Protein AF-A0A4Q3LFZ1-F1 (afdb_monomer_lite)

Foldseek 3Di:
DVVVVVVVVVPPDDDDDDDDPPCVPDNPDDDPDDDDDDDPPDDDDPPDDDCPPPHD

Radius of gyration: 13.82 Å; chains: 1; bounding box: 29×26×34 Å

Sequence (56 aa):
MLQMALDEWGGQEDLWIFGYGSLIWRPDFDFAERRPARVHGWHRALKMWSRINRGT

Structure (mmCIF, N/CA/C/O backbone):
data_AF-A0A4Q3LFZ1-F1
#
_entry.id   AF-A0A4Q3LFZ1-F1
#
loop_
_atom_site.group_PDB
_atom_site.id
_atom_site.type_symbol
_atom_site.label_atom_id
_atom_site.label_alt_id
_atom_site.label_comp_id
_atom_site.label_asym_id
_atom_site.label_entity_id
_atom_site.label_seq_id
_atom_site.pdbx_PDB_ins_code
_atom_site.Cartn_x
_atom_site.Cartn_y
_atom_site.Cartn_z
_atom_site.occupancy
_atom_site.B_iso_or_equiv
_atom_site.auth_seq_id
_atom_site.auth_comp_id
_atom_site.auth_asym_id
_atom_site.auth_atom_id
_atom_site.pdbx_PDB_model_num
ATOM 1 N N . MET A 1 1 ? 10.470 -3.435 7.796 1.00 80.88 1 MET A N 1
ATOM 2 C CA . MET A 1 1 ? 9.725 -2.168 7.626 1.00 80.88 1 MET A CA 1
ATOM 3 C C . MET A 1 1 ? 8.288 -2.320 8.096 1.00 80.88 1 MET A C 1
ATOM 5 O O . MET A 1 1 ? 7.942 -1.634 9.038 1.00 80.88 1 MET A O 1
ATOM 9 N N . LEU A 1 2 ? 7.489 -3.238 7.526 1.00 87.31 2 LEU A N 1
ATOM 10 C CA . LEU A 1 2 ? 6.112 -3.462 7.993 1.00 87.31 2 LEU A CA 1
ATOM 11 C C . LEU A 1 2 ? 6.049 -3.880 9.470 1.00 87.31 2 LEU A C 1
ATOM 13 O O . LEU A 1 2 ? 5.337 -3.242 10.226 1.00 87.31 2 LEU A O 1
ATOM 17 N N . GLN A 1 3 ? 6.847 -4.870 9.888 1.00 90.81 3 GLN A N 1
ATOM 18 C CA . GLN A 1 3 ? 6.850 -5.331 11.285 1.00 90.81 3 GLN A CA 1
ATOM 19 C C . GLN A 1 3 ? 7.115 -4.196 12.284 1.00 90.81 3 GLN A C 1
ATOM 21 O O . GLN A 1 3 ? 6.370 -4.033 13.233 1.00 90.81 3 GLN A O 1
ATOM 26 N N . MET A 1 4 ? 8.108 -3.350 12.003 1.00 93.00 4 MET A N 1
ATOM 27 C CA . MET A 1 4 ? 8.439 -2.197 12.845 1.00 93.00 4 MET A CA 1
ATOM 28 C C . MET A 1 4 ? 7.268 -1.210 12.958 1.00 93.00 4 MET A C 1
ATOM 30 O O . MET A 1 4 ? 6.974 -0.744 14.048 1.00 93.00 4 MET A O 1
ATOM 34 N N . ALA A 1 5 ? 6.559 -0.943 11.855 1.00 90.62 5 ALA A N 1
ATOM 35 C CA . ALA A 1 5 ? 5.376 -0.083 11.883 1.00 90.62 5 ALA A CA 1
ATOM 36 C C . ALA A 1 5 ? 4.216 -0.705 12.685 1.00 90.62 5 ALA A C 1
ATOM 38 O O . ALA A 1 5 ? 3.468 0.022 13.329 1.00 90.62 5 ALA A O 1
ATOM 39 N N . LEU A 1 6 ? 4.067 -2.036 12.659 1.00 92.06 6 LEU A N 1
ATOM 40 C CA . LEU A 1 6 ? 3.068 -2.744 13.468 1.00 92.06 6 LEU A CA 1
ATOM 41 C C . LEU A 1 6 ? 3.414 -2.698 14.960 1.00 92.06 6 LEU A C 1
ATOM 43 O O . LEU A 1 6 ? 2.527 -2.463 15.779 1.00 92.06 6 LEU A O 1
ATOM 47 N N . ASP A 1 7 ? 4.692 -2.882 15.297 1.00 94.06 7 ASP A N 1
ATOM 48 C CA . ASP A 1 7 ? 5.176 -2.822 16.676 1.00 94.06 7 ASP A CA 1
ATOM 49 C C . ASP A 1 7 ? 5.000 -1.406 17.258 1.00 94.06 7 ASP A C 1
ATOM 51 O O . ASP A 1 7 ? 4.541 -1.258 18.388 1.00 94.06 7 ASP A O 1
ATOM 55 N N . GLU A 1 8 ? 5.301 -0.364 16.472 1.00 93.62 8 GLU A N 1
ATOM 56 C CA . GLU A 1 8 ? 5.101 1.043 16.857 1.00 93.62 8 GLU A CA 1
ATOM 57 C C . GLU A 1 8 ? 3.620 1.419 17.012 1.00 93.62 8 GLU A C 1
ATOM 59 O O . GLU A 1 8 ? 3.272 2.198 17.897 1.00 93.62 8 GLU A O 1
ATOM 64 N N . TRP A 1 9 ? 2.742 0.872 16.169 1.00 93.88 9 TRP A N 1
ATOM 65 C CA . TRP A 1 9 ? 1.302 1.141 16.210 1.00 93.88 9 TRP A CA 1
ATOM 66 C C . TRP A 1 9 ? 0.609 0.545 17.448 1.00 93.88 9 TRP A C 1
ATOM 68 O O . TRP A 1 9 ? -0.350 1.122 17.958 1.00 93.88 9 TRP A O 1
ATOM 78 N N . GLY A 1 10 ? 1.067 -0.606 17.954 1.00 92.94 10 GLY A N 1
ATOM 79 C CA . GLY A 1 10 ? 0.596 -1.172 19.228 1.00 92.94 10 GLY A CA 1
ATOM 80 C C . GLY A 1 10 ? -0.866 -1.660 19.261 1.00 92.94 10 GLY A C 1
ATOM 81 O O . GLY A 1 10 ? -1.346 -2.088 20.314 1.00 92.94 10 GLY A O 1
ATOM 82 N N . GLY A 1 11 ? -1.586 -1.623 18.136 1.00 91.88 11 GLY A N 1
ATOM 83 C CA . GLY A 1 11 ? -2.884 -2.288 17.964 1.00 91.88 11 GLY A CA 1
ATOM 84 C C . GLY A 1 11 ? -4.082 -1.647 18.667 1.00 91.88 11 GLY A C 1
ATOM 85 O O . GLY A 1 11 ? -5.084 -2.329 18.866 1.00 91.88 11 GLY A O 1
ATOM 86 N N . GLN A 1 12 ? -3.989 -0.381 19.085 1.00 91.88 12 GLN A N 1
ATOM 87 C CA . GLN A 1 12 ? -5.042 0.280 19.876 1.00 91.88 12 GLN A CA 1
ATOM 88 C C . GLN A 1 12 ? -6.078 1.057 19.037 1.00 91.88 12 GLN A C 1
ATOM 90 O O . GLN A 1 12 ? -7.118 1.444 19.563 1.00 91.88 12 GLN A O 1
ATOM 95 N N . GLU A 1 13 ? -5.813 1.292 17.751 1.00 94.19 13 GLU A N 1
ATOM 96 C CA . GLU A 1 13 ? -6.663 2.058 16.818 1.00 94.19 13 GLU A CA 1
ATOM 97 C C . GLU A 1 13 ? -6.526 1.518 15.391 1.00 94.19 13 GLU A C 1
ATOM 99 O O . GLU A 1 13 ? -5.630 0.731 15.159 1.00 94.19 13 GLU A O 1
ATOM 104 N N . ASP A 1 14 ? -7.330 1.920 14.407 1.00 95.06 14 ASP A N 1
ATOM 105 C CA . ASP A 1 14 ? -7.181 1.398 13.035 1.00 95.06 14 ASP A CA 1
ATOM 106 C C . ASP A 1 14 ? -5.888 1.877 12.343 1.00 95.06 14 ASP A C 1
ATOM 108 O O . ASP A 1 14 ? -5.602 3.075 12.288 1.00 95.06 14 ASP A O 1
ATOM 112 N N . LEU A 1 15 ? -5.149 0.954 11.711 1.00 94.62 15 LEU A N 1
ATOM 113 C CA . LEU A 1 15 ? -3.969 1.268 10.895 1.00 94.62 15 LEU A CA 1
ATOM 114 C C . LEU A 1 15 ? -4.264 1.152 9.398 1.00 94.62 15 LEU A C 1
ATOM 116 O O . LEU A 1 15 ? -4.607 0.086 8.887 1.00 94.62 15 LEU A O 1
ATOM 120 N N . TRP A 1 16 ? -4.016 2.238 8.666 1.00 94.50 16 TRP A N 1
ATOM 121 C CA . TRP A 1 16 ? -4.138 2.276 7.211 1.00 94.50 16 TRP A CA 1
ATOM 122 C C . TRP A 1 16 ? -2.773 2.292 6.527 1.00 94.50 16 TRP A C 1
ATOM 124 O O . TRP A 1 16 ? -1.934 3.152 6.787 1.00 94.50 16 TRP A O 1
ATOM 134 N N . ILE A 1 17 ? -2.575 1.378 5.575 1.00 94.69 17 ILE A N 1
ATOM 135 C CA . ILE A 1 17 ? -1.366 1.314 4.747 1.00 94.69 17 ILE A CA 1
ATOM 136 C C . ILE A 1 17 ? -1.685 1.829 3.343 1.00 94.69 17 ILE A C 1
ATO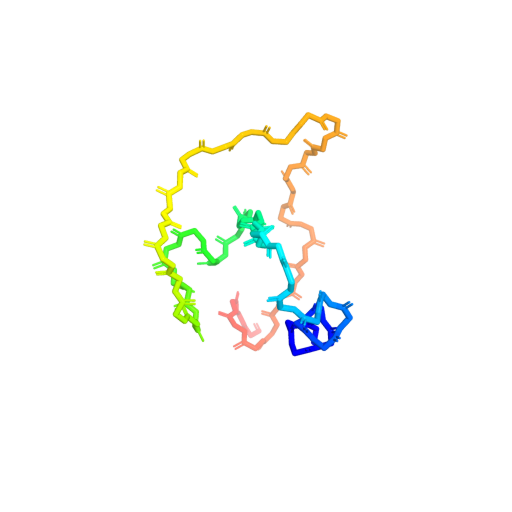M 138 O O . ILE A 1 17 ? -2.528 1.279 2.634 1.00 94.69 17 ILE A O 1
ATOM 142 N N . PHE A 1 18 ? -0.963 2.859 2.896 1.00 95.81 18 PHE A N 1
ATOM 143 C CA . PHE A 1 18 ? -1.093 3.366 1.532 1.00 95.81 18 PHE A CA 1
ATOM 144 C C . PHE A 1 18 ? -0.191 2.600 0.551 1.00 95.81 18 PHE A C 1
ATOM 146 O O . PHE A 1 18 ? 1.026 2.791 0.499 1.00 95.81 18 PHE A O 1
ATOM 153 N N . GLY A 1 19 ? -0.793 1.741 -0.274 1.00 95.50 19 GLY A N 1
ATOM 154 C CA . GLY A 1 19 ? -0.092 1.027 -1.343 1.00 95.50 19 GLY A CA 1
ATOM 155 C C . GLY A 1 19 ? 0.093 1.882 -2.602 1.00 95.50 19 GLY A C 1
ATOM 156 O O . GLY A 1 19 ? -0.883 2.252 -3.246 1.00 95.50 19 GLY A O 1
ATOM 157 N N . TYR A 1 20 ? 1.343 2.139 -3.011 1.00 94.81 20 TYR A N 1
ATOM 158 C CA . TYR A 1 20 ? 1.655 2.922 -4.226 1.00 94.81 20 TYR A CA 1
ATOM 159 C C . TYR A 1 20 ? 2.321 2.116 -5.362 1.00 94.81 20 TYR A C 1
ATOM 161 O O . TYR A 1 20 ? 2.442 2.614 -6.488 1.00 94.81 20 TYR A O 1
ATOM 169 N N . GLY A 1 21 ? 2.738 0.877 -5.081 1.00 93.88 21 GLY A N 1
ATOM 170 C CA . GLY A 1 21 ? 3.441 -0.028 -5.999 1.00 93.88 21 GLY A CA 1
ATOM 171 C C . GLY A 1 21 ? 2.851 -1.439 -5.987 1.00 93.88 21 GLY A C 1
ATOM 172 O O . GLY A 1 21 ? 1.643 -1.597 -6.136 1.00 93.88 21 GLY A O 1
ATOM 173 N N . SER A 1 22 ? 3.688 -2.463 -5.784 1.00 93.81 22 SER A N 1
ATOM 174 C CA . SER A 1 22 ? 3.266 -3.877 -5.802 1.00 93.81 22 SER A CA 1
ATOM 175 C C . SER A 1 22 ? 2.130 -4.206 -4.840 1.00 93.81 22 SER A C 1
ATOM 177 O O . SER A 1 22 ? 1.277 -5.019 -5.181 1.00 93.81 22 SER A O 1
ATOM 179 N N . LEU A 1 23 ? 2.073 -3.524 -3.694 1.00 94.56 23 LEU A N 1
ATOM 180 C CA . LEU A 1 23 ? 1.017 -3.700 -2.694 1.00 94.56 23 LEU A CA 1
ATOM 181 C C . LEU A 1 23 ? -0.396 -3.435 -3.232 1.00 94.56 23 LEU A C 1
ATOM 183 O O . LEU A 1 23 ? -1.357 -3.932 -2.662 1.00 94.56 23 LEU A O 1
ATOM 187 N N . ILE A 1 24 ? -0.544 -2.692 -4.336 1.00 94.94 24 ILE A N 1
ATOM 188 C CA . ILE A 1 24 ? -1.857 -2.441 -4.946 1.00 94.94 24 ILE A CA 1
ATOM 189 C C . ILE A 1 24 ? -2.506 -3.751 -5.438 1.00 94.94 24 ILE A C 1
ATOM 191 O O . ILE A 1 24 ? -3.728 -3.897 -5.355 1.00 94.94 24 ILE A O 1
ATOM 195 N N . TRP A 1 25 ? -1.705 -4.693 -5.952 1.00 92.62 25 TRP A N 1
ATOM 196 C CA . TRP A 1 25 ? -2.183 -5.942 -6.565 1.00 92.62 25 TRP A CA 1
ATOM 197 C C . TRP A 1 25 ? -1.684 -7.217 -5.880 1.00 92.62 25 TRP A C 1
ATOM 199 O O . TRP A 1 25 ? -2.276 -8.271 -6.087 1.00 92.62 25 TRP A O 1
ATOM 209 N N . ARG A 1 26 ? -0.610 -7.149 -5.088 1.00 93.12 26 ARG A N 1
ATOM 210 C CA . ARG A 1 26 ? -0.077 -8.288 -4.336 1.00 93.12 26 ARG A CA 1
ATOM 211 C C . ARG A 1 26 ? 0.345 -7.854 -2.927 1.00 93.12 26 ARG A C 1
ATOM 213 O O . ARG A 1 26 ? 1.530 -7.595 -2.708 1.00 93.12 26 ARG A O 1
ATOM 220 N N . PRO A 1 27 ? -0.617 -7.673 -2.008 1.00 92.81 27 PRO A N 1
ATOM 221 C CA . PRO A 1 27 ? -0.313 -7.536 -0.593 1.00 92.81 27 PRO A CA 1
ATOM 222 C C . PRO A 1 27 ? 0.170 -8.887 -0.054 1.00 92.81 27 PRO A C 1
ATOM 224 O O . PRO A 1 27 ? -0.450 -9.914 -0.312 1.00 92.81 27 PRO A O 1
ATOM 227 N N . ASP A 1 28 ? 1.276 -8.873 0.683 1.00 90.00 28 ASP A N 1
ATOM 228 C CA . ASP A 1 28 ? 1.856 -10.067 1.314 1.00 90.00 28 ASP A CA 1
ATOM 229 C C . ASP A 1 28 ? 1.499 -10.111 2.825 1.00 90.00 28 ASP A C 1
ATOM 231 O O . ASP A 1 28 ? 2.281 -10.585 3.645 1.00 90.00 28 ASP A O 1
ATOM 235 N N . PHE A 1 29 ? 0.347 -9.543 3.207 1.00 92.69 29 PHE A N 1
ATOM 236 C CA . PHE A 1 29 ? -0.175 -9.485 4.579 1.00 92.69 29 PHE A CA 1
ATOM 237 C C . PHE A 1 29 ? -1.708 -9.429 4.583 1.00 92.69 29 PHE A C 1
ATOM 239 O O . PHE A 1 29 ? -2.317 -8.954 3.618 1.00 92.69 29 PHE A O 1
ATOM 246 N N . ASP A 1 30 ? -2.317 -9.873 5.682 1.00 93.06 30 ASP A N 1
ATOM 247 C CA . ASP A 1 30 ? -3.766 -9.829 5.872 1.00 93.06 30 ASP A CA 1
ATOM 248 C C . ASP A 1 30 ? -4.248 -8.410 6.194 1.00 93.06 30 ASP A C 1
ATOM 250 O O . ASP A 1 30 ? -3.584 -7.646 6.898 1.00 93.06 30 ASP A O 1
ATOM 254 N N . PHE A 1 31 ? -5.420 -8.047 5.676 1.00 93.94 31 PHE A N 1
ATOM 255 C CA . PHE A 1 31 ? -6.046 -6.749 5.913 1.00 93.94 31 PHE A CA 1
ATOM 256 C C . PHE A 1 31 ? -7.569 -6.890 5.985 1.00 93.94 31 PHE A C 1
ATOM 258 O O . PHE A 1 31 ? -8.157 -7.722 5.295 1.00 93.94 31 PHE A O 1
ATOM 265 N N . ALA A 1 32 ? -8.211 -6.056 6.804 1.00 96.25 32 ALA A N 1
ATOM 266 C CA . ALA A 1 32 ? -9.663 -6.087 6.981 1.00 96.25 32 ALA A CA 1
ATOM 267 C C . ALA A 1 32 ? -10.413 -5.502 5.773 1.00 96.25 32 ALA A C 1
ATOM 269 O O . ALA A 1 32 ? -11.440 -6.033 5.357 1.00 96.25 32 ALA A O 1
ATOM 270 N N . GLU A 1 33 ? -9.899 -4.416 5.185 1.00 96.38 33 GLU A N 1
ATOM 271 C CA . GLU A 1 33 ? -10.511 -3.787 4.015 1.00 96.38 33 GLU A CA 1
ATOM 272 C C . GLU A 1 33 ? -9.512 -3.052 3.106 1.00 96.38 33 GLU A C 1
ATOM 274 O O . GLU A 1 33 ? -8.395 -2.714 3.500 1.00 96.38 33 GLU A O 1
ATOM 279 N N . ARG A 1 34 ? -9.929 -2.789 1.859 1.00 96.56 34 ARG A N 1
ATOM 280 C CA . ARG A 1 34 ? -9.161 -2.022 0.867 1.00 96.56 34 ARG A CA 1
ATOM 281 C C . ARG A 1 34 ? -10.029 -0.935 0.250 1.00 96.56 34 ARG A C 1
ATOM 283 O O . ARG A 1 34 ? -11.080 -1.231 -0.314 1.00 96.56 34 ARG A O 1
ATOM 290 N N . ARG A 1 35 ? -9.531 0.305 0.253 1.00 97.19 35 ARG A N 1
ATOM 291 C CA . ARG A 1 35 ? -10.200 1.459 -0.366 1.00 97.19 35 ARG A CA 1
ATOM 292 C C . ARG A 1 35 ? -9.293 2.166 -1.379 1.00 97.19 35 ARG A C 1
ATOM 294 O O . ARG A 1 35 ? -8.101 2.322 -1.108 1.00 97.19 35 ARG A O 1
ATOM 301 N N . PRO A 1 36 ? -9.816 2.606 -2.542 1.00 96.56 36 PRO A N 1
ATOM 302 C CA . PRO A 1 36 ? -9.089 3.517 -3.418 1.00 96.56 36 PRO A CA 1
ATOM 303 C C . PRO A 1 36 ? -8.785 4.826 -2.683 1.00 96.56 36 PRO A C 1
ATOM 305 O O . PRO A 1 36 ? -9.676 5.422 -2.084 1.00 96.56 36 PRO A O 1
ATOM 308 N N . ALA A 1 37 ? -7.537 5.283 -2.747 1.00 96.62 37 ALA A N 1
ATOM 309 C CA . ALA A 1 37 ? -7.098 6.500 -2.076 1.00 96.62 37 ALA A CA 1
ATOM 310 C C . ALA A 1 37 ? -6.114 7.286 -2.949 1.00 96.62 37 ALA A C 1
ATOM 312 O O . ALA A 1 37 ? -5.400 6.723 -3.783 1.00 96.62 37 ALA A O 1
ATOM 313 N N . ARG A 1 38 ? -6.058 8.600 -2.727 1.00 95.94 38 ARG A N 1
ATOM 314 C CA . ARG A 1 38 ? -5.070 9.498 -3.327 1.00 95.94 38 ARG A CA 1
ATOM 315 C C . ARG A 1 38 ? -4.359 10.256 -2.217 1.00 95.94 38 ARG A C 1
ATOM 317 O O . ARG A 1 38 ? -5.001 10.942 -1.433 1.00 95.94 38 ARG A O 1
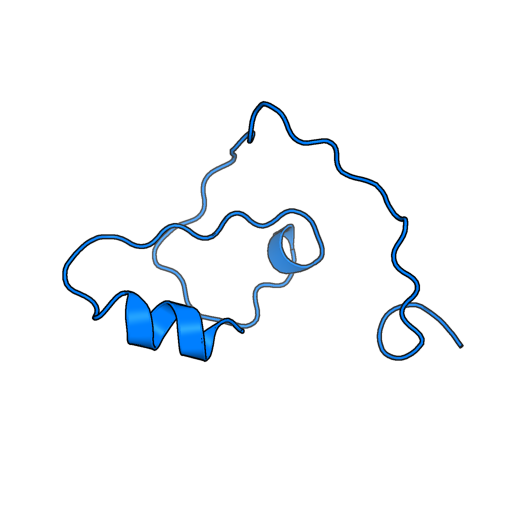ATOM 324 N N . VAL A 1 39 ? -3.033 10.171 -2.195 1.00 95.69 39 VAL A N 1
ATOM 325 C CA . VAL A 1 39 ? -2.205 10.995 -1.310 1.00 95.69 39 VAL A CA 1
ATOM 326 C C . VAL A 1 39 ? -1.805 12.265 -2.058 1.00 95.69 39 VAL A C 1
ATOM 328 O O . VAL A 1 39 ? -1.262 12.208 -3.162 1.00 95.69 39 VAL A O 1
ATOM 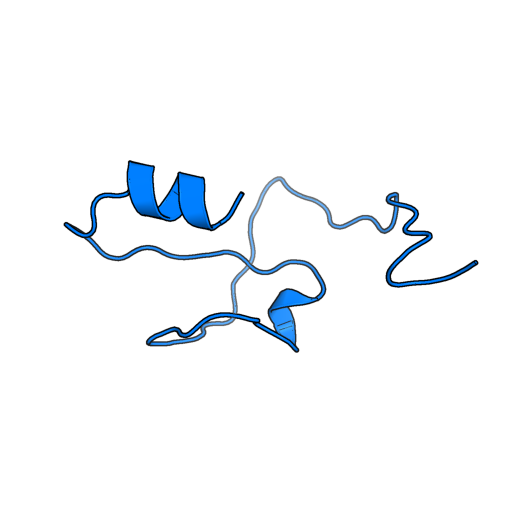331 N N . HIS A 1 40 ? -2.111 13.419 -1.473 1.00 97.12 40 HIS A N 1
ATOM 332 C CA . HIS A 1 40 ? -1.772 14.730 -2.026 1.00 97.12 40 HIS A CA 1
ATOM 333 C C . HIS A 1 40 ? -0.347 15.143 -1.638 1.00 97.12 40 HIS A C 1
ATOM 335 O O . HIS A 1 40 ? 0.158 14.728 -0.602 1.00 97.12 40 HIS A O 1
ATOM 341 N N . GLY A 1 41 ? 0.308 15.954 -2.474 1.00 97.38 41 GLY A N 1
ATOM 342 C CA . GLY A 1 41 ? 1.686 16.415 -2.240 1.00 97.38 41 GLY A CA 1
ATOM 343 C C . GLY A 1 41 ? 2.782 15.423 -2.649 1.00 97.38 41 GLY A C 1
ATOM 344 O O . GLY A 1 41 ? 3.958 15.764 -2.589 1.00 97.38 41 GLY A O 1
ATOM 345 N N . TRP A 1 42 ? 2.412 14.229 -3.125 1.00 96.25 42 TRP A N 1
ATOM 346 C CA . TRP A 1 42 ? 3.349 13.186 -3.547 1.00 96.25 42 TRP A CA 1
ATOM 347 C C . TRP A 1 42 ? 3.143 12.797 -5.012 1.00 96.25 42 TRP A C 1
ATOM 349 O O . TRP A 1 42 ? 2.018 12.767 -5.515 1.00 96.25 42 TRP A O 1
ATOM 359 N N . HIS A 1 43 ? 4.238 12.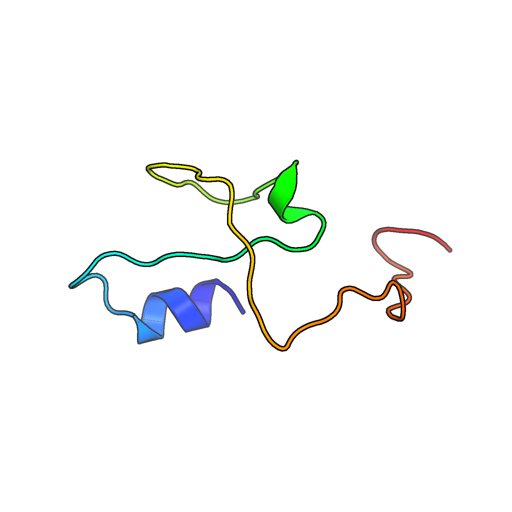462 -5.698 1.00 95.25 43 HIS A N 1
ATOM 360 C CA . HIS A 1 43 ? 4.223 12.001 -7.085 1.00 95.25 43 HIS A CA 1
ATOM 361 C C . HIS A 1 43 ? 4.916 10.642 -7.205 1.00 95.25 43 HIS A C 1
ATOM 363 O O . HIS A 1 43 ? 6.066 10.476 -6.798 1.00 95.25 43 HIS A O 1
ATOM 369 N N . ARG A 1 44 ? 4.236 9.662 -7.810 1.00 94.81 44 ARG A N 1
ATOM 370 C CA . ARG A 1 44 ? 4.816 8.337 -8.048 1.00 94.81 44 ARG A CA 1
ATOM 371 C C . ARG A 1 44 ? 5.794 8.393 -9.219 1.00 94.81 44 ARG A C 1
ATOM 373 O O . ARG A 1 44 ? 5.411 8.752 -10.327 1.00 94.81 44 ARG A O 1
ATOM 380 N N . ALA A 1 45 ? 7.033 7.967 -8.997 1.00 95.00 45 ALA A N 1
ATOM 381 C CA . ALA A 1 45 ? 8.040 7.844 -10.046 1.00 95.00 45 ALA A CA 1
ATOM 382 C C . ALA A 1 45 ? 8.735 6.478 -9.979 1.00 95.00 45 ALA A C 1
ATOM 384 O O . ALA A 1 45 ? 9.085 6.007 -8.899 1.00 95.00 45 ALA A O 1
ATOM 385 N N . LEU A 1 46 ? 8.982 5.858 -11.136 1.00 92.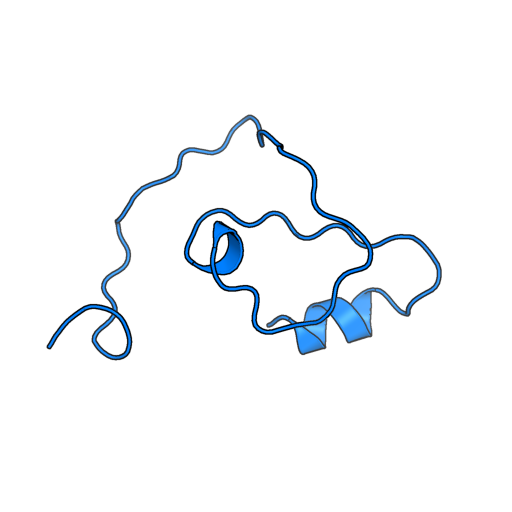88 46 LEU A N 1
ATOM 386 C CA . LEU A 1 46 ? 9.739 4.604 -11.247 1.00 92.88 46 LEU A CA 1
ATOM 387 C C . LEU A 1 46 ? 11.251 4.881 -11.249 1.00 92.88 46 LEU A C 1
ATOM 389 O O . LEU A 1 46 ? 11.967 4.518 -12.174 1.00 92.88 46 LEU A O 1
ATOM 393 N N . LYS A 1 47 ? 11.730 5.574 -10.212 1.00 91.12 47 LYS A N 1
ATOM 394 C CA . LYS A 1 47 ? 13.147 5.938 -10.024 1.00 91.12 47 LYS A CA 1
ATOM 395 C C . LYS A 1 47 ? 13.869 5.004 -9.048 1.00 91.12 47 LYS A C 1
ATOM 397 O O . LYS A 1 47 ? 14.822 5.400 -8.391 1.00 91.12 47 LYS A O 1
ATOM 402 N N . MET A 1 48 ? 13.391 3.769 -8.935 1.00 87.94 48 MET A N 1
ATOM 403 C CA . MET A 1 48 ? 13.981 2.734 -8.095 1.00 87.94 48 MET A CA 1
ATOM 404 C C . MET A 1 48 ? 14.281 1.520 -8.964 1.00 87.94 48 MET A C 1
ATOM 406 O O . MET A 1 48 ? 13.370 0.924 -9.537 1.00 87.94 48 MET A O 1
ATOM 410 N N . TRP A 1 49 ? 15.557 1.153 -9.047 1.00 87.44 49 TRP A N 1
ATOM 411 C CA . TRP A 1 49 ? 15.983 -0.062 -9.728 1.00 87.44 49 TRP A CA 1
ATOM 412 C C . TRP A 1 49 ? 15.980 -1.236 -8.749 1.00 87.44 49 TRP A C 1
ATOM 414 O O . TRP A 1 49 ? 16.504 -1.123 -7.642 1.00 87.44 49 TRP A O 1
ATOM 424 N N . SER A 1 50 ? 15.414 -2.373 -9.150 1.00 89.31 50 SER A N 1
ATOM 425 C CA . SER A 1 50 ? 15.417 -3.593 -8.340 1.00 89.31 50 SER A CA 1
ATOM 426 C C . SER A 1 50 ? 15.973 -4.759 -9.143 1.00 89.31 50 SER A C 1
ATOM 428 O O . SER A 1 50 ? 15.316 -5.246 -10.058 1.00 89.31 50 SER A O 1
ATOM 430 N N . ARG A 1 51 ? 17.156 -5.238 -8.744 1.00 87.94 51 ARG A N 1
ATOM 431 C CA . ARG A 1 51 ? 17.808 -6.438 -9.306 1.00 87.94 51 ARG A CA 1
ATOM 432 C C . ARG A 1 51 ? 17.259 -7.761 -8.763 1.00 87.94 51 ARG A C 1
ATOM 434 O O . ARG A 1 51 ? 17.690 -8.824 -9.178 1.00 87.94 51 ARG A O 1
ATOM 441 N N . ILE A 1 52 ? 16.361 -7.693 -7.781 1.00 90.00 52 ILE A 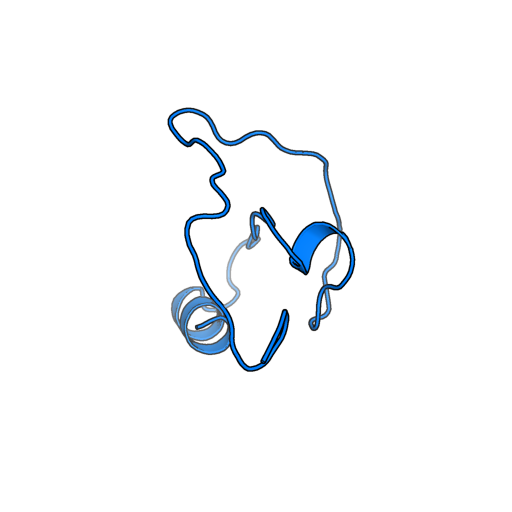N 1
ATOM 442 C CA . ILE A 1 52 ? 15.783 -8.876 -7.129 1.00 90.00 52 ILE A CA 1
ATOM 443 C C . ILE A 1 52 ? 14.383 -9.141 -7.683 1.00 90.00 52 ILE A C 1
ATOM 445 O O . ILE A 1 52 ? 14.021 -10.279 -7.948 1.00 90.00 52 ILE A O 1
ATOM 449 N N . ASN A 1 53 ? 13.587 -8.084 -7.876 1.00 85.38 53 ASN A N 1
ATOM 450 C CA . ASN A 1 53 ? 12.164 -8.233 -8.174 1.00 85.38 53 ASN A CA 1
ATOM 451 C C . ASN A 1 53 ? 11.788 -7.913 -9.626 1.00 85.38 53 ASN A C 1
ATOM 453 O O . ASN A 1 53 ? 10.709 -8.323 -10.053 1.00 85.38 53 ASN A O 1
ATOM 457 N N . ARG A 1 54 ? 12.574 -7.092 -10.347 1.00 88.88 54 ARG A N 1
ATOM 458 C CA . ARG A 1 54 ? 12.139 -6.446 -11.607 1.00 88.88 54 ARG A CA 1
ATOM 459 C C . ARG A 1 54 ? 13.248 -6.281 -12.660 1.00 88.88 54 ARG A C 1
ATOM 461 O O . ARG A 1 54 ? 13.200 -5.336 -13.441 1.00 88.88 54 ARG A O 1
ATOM 468 N N . GLY A 1 55 ? 14.212 -7.197 -12.700 1.00 83.62 55 GLY A N 1
ATOM 469 C CA . GLY A 1 55 ? 15.248 -7.244 -13.736 1.00 83.62 55 GLY A CA 1
ATOM 470 C C . GLY A 1 55 ? 16.545 -7.879 -13.243 1.00 83.62 55 GLY A C 1
ATOM 471 O O . GLY A 1 55 ? 16.686 -8.133 -12.048 1.00 83.62 55 GLY A O 1
ATOM 472 N N . THR A 1 56 ? 17.477 -8.097 -14.168 1.00 72.50 56 THR A N 1
ATOM 473 C CA . THR A 1 56 ? 18.868 -8.522 -13.930 1.00 72.50 56 THR A CA 1
ATOM 474 C C . THR A 1 56 ? 19.813 -7.508 -14.544 1.00 72.50 56 THR A C 1
ATOM 476 O O . THR A 1 56 ? 19.563 -7.162 -15.721 1.00 72.50 56 THR A O 1
#

pLDDT: mean 92.53, std 4.38, range [72.5, 97.38]

Secondary structure (DSSP, 8-state):
-HHHHHHHHTTSS-------SGGGT--SS--S-------TT---------TTTS--